Protein AF-A0A9X1T2K2-F1 (afdb_monomer)

Foldseek 3Di:
DDDPPPDDDPVRCVVCVVVDAQPPPHPDHHDPDPRVD

Organism: NCBI:txid2901226

Radius of gyration: 11.46 Å; Cα contacts (8 Å, |Δi|>4): 14; chains: 1; bounding box: 27×22×24 Å

Secondary structure (DSSP, 8-state):
-PPPTTSPPHHHHHHHGGGSTT-TTSSS---S-GGG-

Solvent-accessible surface area (backbone atoms only — not comparable to full-atom values): 2672 Å² total; per-residue (Å²): 133,83,61,52,97,88,49,74,40,72,76,58,41,67,73,48,55,84,77,46,85,51,44,96,88,47,91,74,84,55,67,96,58,82,85,79,116

pLDDT: mean 82.03, std 8.19, range [62.78, 92.62]

Sequence (37 aa):
MAAKRYELSDGQWAKIASLLPGKIGDPGRTGSDNRLF

Structure (mmCIF, N/CA/C/O backbone):
data_AF-A0A9X1T2K2-F1
#
_entry.id   AF-A0A9X1T2K2-F1
#
loop_
_atom_site.group_PDB
_atom_site.id
_atom_site.type_symbol
_atom_site.label_atom_id
_atom_site.label_alt_id
_atom_site.label_comp_id
_atom_site.label_asym_id
_atom_site.label_entity_id
_atom_site.label_seq_id
_atom_site.pdbx_PDB_ins_code
_atom_site.Cartn_x
_atom_site.Cartn_y
_atom_site.Cartn_z
_atom_site.occupancy
_atom_site.B_iso_or_equiv
_atom_site.auth_seq_id
_atom_site.auth_comp_id
_atom_site.auth_asym_id
_atom_site.auth_atom_id
_atom_site.pdbx_PDB_model_num
ATOM 1 N N . MET A 1 1 ? 4.677 -11.831 -15.951 1.00 67.62 1 MET A N 1
ATOM 2 C CA . MET A 1 1 ? 5.987 -11.143 -15.884 1.00 67.62 1 MET A CA 1
ATOM 3 C C . MET A 1 1 ? 6.419 -11.113 -14.431 1.00 67.62 1 MET A C 1
ATOM 5 O O . MET A 1 1 ? 5.557 -10.950 -13.579 1.00 67.62 1 MET A O 1
ATOM 9 N N . ALA A 1 2 ? 7.697 -11.345 -14.135 1.00 78.56 2 ALA A N 1
ATOM 10 C CA . ALA A 1 2 ? 8.199 -11.219 -12.769 1.00 78.56 2 ALA A CA 1
ATOM 11 C C . ALA A 1 2 ? 8.306 -9.732 -12.394 1.00 78.56 2 ALA A C 1
ATOM 13 O O . ALA A 1 2 ? 8.708 -8.927 -13.236 1.00 78.56 2 ALA A O 1
ATOM 14 N N . ALA A 1 3 ? 7.940 -9.383 -11.159 1.00 83.50 3 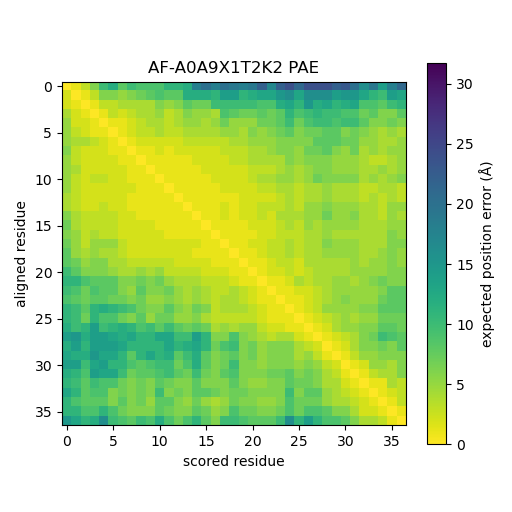ALA A N 1
ATOM 15 C CA . ALA A 1 3 ? 8.125 -8.034 -10.631 1.00 83.50 3 ALA A CA 1
ATOM 16 C C . ALA A 1 3 ? 9.617 -7.670 -10.634 1.00 83.50 3 ALA A C 1
ATOM 18 O O . ALA A 1 3 ? 10.474 -8.522 -10.366 1.00 83.50 3 ALA A O 1
ATOM 19 N N . LYS A 1 4 ? 9.944 -6.415 -10.953 1.00 87.62 4 LYS A N 1
ATOM 20 C CA . LYS A 1 4 ? 11.335 -5.945 -10.904 1.00 87.62 4 LYS A CA 1
ATOM 21 C C . LYS A 1 4 ? 11.831 -5.910 -9.459 1.00 87.62 4 LYS A C 1
ATOM 23 O O . LYS A 1 4 ? 11.049 -5.878 -8.520 1.00 87.62 4 LYS A O 1
ATOM 28 N N . ARG A 1 5 ? 13.152 -5.833 -9.264 1.00 89.19 5 ARG A N 1
ATOM 29 C CA . ARG A 1 5 ? 13.786 -5.814 -7.928 1.00 89.19 5 ARG A CA 1
ATOM 30 C C . ARG A 1 5 ? 13.254 -4.717 -6.985 1.00 89.19 5 ARG A C 1
ATOM 32 O O . ARG A 1 5 ? 13.386 -4.858 -5.775 1.00 89.19 5 ARG A O 1
ATOM 39 N N . TYR A 1 6 ? 12.708 -3.634 -7.532 1.00 88.25 6 TYR A N 1
ATOM 40 C CA . TYR A 1 6 ? 12.159 -2.496 -6.788 1.00 88.25 6 TYR A CA 1
ATOM 41 C C . TYR A 1 6 ? 10.623 -2.467 -6.748 1.00 88.25 6 TYR A C 1
ATOM 43 O O . TYR A 1 6 ? 10.049 -1.561 -6.157 1.00 88.25 6 TYR A O 1
ATOM 51 N N . GLU A 1 7 ? 9.957 -3.432 -7.380 1.00 88.31 7 GLU A N 1
ATOM 52 C CA . GLU A 1 7 ? 8.503 -3.569 -7.369 1.00 88.31 7 GLU A CA 1
ATOM 53 C C . GLU A 1 7 ? 8.102 -4.659 -6.368 1.00 88.31 7 GLU A C 1
ATOM 55 O O . GLU A 1 7 ? 8.837 -5.621 -6.129 1.00 88.31 7 GLU A O 1
ATOM 60 N N . LEU A 1 8 ? 6.909 -4.534 -5.792 1.00 88.44 8 LEU A N 1
ATOM 61 C CA . LEU A 1 8 ? 6.322 -5.605 -4.994 1.00 88.44 8 LEU A CA 1
ATOM 62 C C . LEU A 1 8 ? 5.603 -6.588 -5.915 1.00 88.44 8 LEU A C 1
ATOM 64 O O . LEU A 1 8 ? 4.793 -6.193 -6.751 1.00 88.44 8 LEU A O 1
ATOM 68 N N . SER A 1 9 ? 5.849 -7.882 -5.725 1.00 90.81 9 SER A N 1
ATOM 69 C CA . SER A 1 9 ? 4.970 -8.910 -6.289 1.00 90.81 9 SER A CA 1
ATOM 70 C C . SER A 1 9 ? 3.583 -8.862 -5.642 1.00 90.81 9 SER A C 1
ATOM 72 O O . SER A 1 9 ? 3.436 -8.417 -4.500 1.00 90.81 9 SER A O 1
ATOM 74 N N . ASP A 1 10 ? 2.572 -9.409 -6.320 1.00 90.06 10 ASP A N 1
ATOM 75 C CA . ASP A 1 10 ? 1.205 -9.485 -5.785 1.00 90.06 10 ASP A CA 1
ATOM 76 C C . ASP A 1 10 ? 1.144 -10.169 -4.411 1.00 90.06 10 ASP A C 1
ATOM 78 O O . ASP A 1 10 ? 0.444 -9.713 -3.507 1.00 90.06 10 ASP A O 1
ATOM 82 N N . GLY A 1 11 ? 1.933 -11.231 -4.216 1.00 92.56 11 GLY A N 1
ATOM 83 C CA . GLY A 1 11 ? 1.999 -11.943 -2.940 1.00 92.56 11 GLY A CA 1
ATOM 84 C C . GLY A 1 11 ? 2.662 -11.135 -1.819 1.00 92.56 11 GLY A C 1
ATOM 85 O O . GLY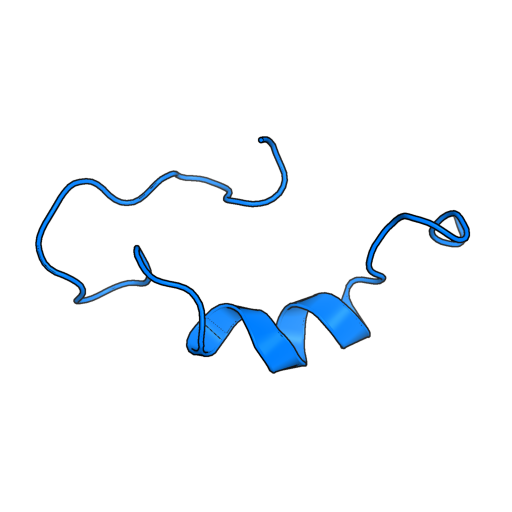 A 1 11 ? 2.280 -11.271 -0.658 1.00 92.56 11 GLY A O 1
ATOM 86 N N . GLN A 1 12 ? 3.642 -10.284 -2.137 1.00 92.00 12 GLN A N 1
ATOM 87 C CA . GLN A 1 12 ? 4.230 -9.361 -1.158 1.00 92.00 12 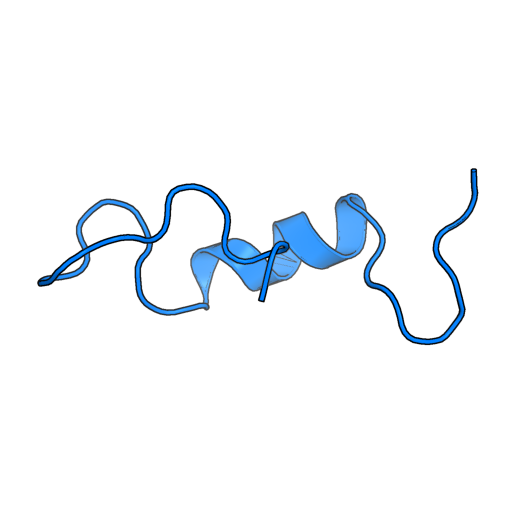GLN A CA 1
ATOM 88 C C . GLN A 1 12 ? 3.265 -8.220 -0.832 1.00 92.00 12 GLN A C 1
ATOM 90 O O . GLN A 1 12 ? 3.091 -7.893 0.340 1.00 92.00 12 GLN A O 1
ATOM 95 N N . TRP A 1 13 ? 2.594 -7.669 -1.846 1.00 90.00 13 TRP A N 1
ATOM 96 C CA . TRP A 1 13 ? 1.579 -6.635 -1.672 1.00 90.00 13 TRP A CA 1
ATOM 97 C C . TRP A 1 13 ? 0.446 -7.096 -0.750 1.00 90.00 13 TRP A C 1
ATOM 99 O O . TRP A 1 13 ? 0.128 -6.411 0.219 1.00 90.00 13 TRP A O 1
ATOM 109 N N . ALA A 1 14 ? -0.101 -8.295 -0.973 1.00 91.12 14 ALA A N 1
ATOM 110 C CA . ALA A 1 14 ? -1.198 -8.842 -0.171 1.00 91.12 14 ALA A CA 1
ATOM 111 C C . ALA A 1 14 ? -0.882 -8.934 1.335 1.00 91.12 14 ALA A C 1
ATOM 113 O O . ALA A 1 14 ? -1.787 -8.830 2.159 1.00 91.12 14 ALA A O 1
ATOM 114 N N . LYS A 1 15 ? 0.395 -9.094 1.706 1.00 92.62 15 LYS A N 1
ATOM 115 C CA . LYS A 1 15 ? 0.825 -9.151 3.113 1.00 92.62 15 LYS A CA 1
ATOM 116 C C . LYS A 1 15 ? 0.844 -7.786 3.794 1.00 92.62 15 LYS A C 1
ATOM 118 O O . LYS A 1 15 ? 0.643 -7.726 5.001 1.00 92.62 15 LYS A O 1
ATOM 123 N N . ILE A 1 16 ? 1.117 -6.714 3.048 1.00 91.12 16 ILE A N 1
ATOM 124 C CA . ILE A 1 16 ? 1.271 -5.365 3.613 1.00 91.12 16 ILE A CA 1
ATOM 125 C C . ILE A 1 16 ? 0.048 -4.476 3.385 1.00 91.12 16 ILE A C 1
ATOM 127 O O . ILE A 1 16 ? -0.130 -3.506 4.112 1.00 91.12 16 ILE A O 1
ATOM 131 N N . ALA A 1 17 ? -0.809 -4.800 2.412 1.00 87.44 17 ALA A N 1
ATO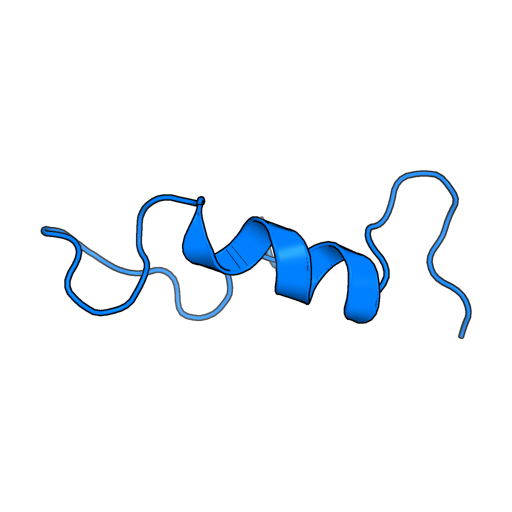M 132 C CA . ALA A 1 17 ? -1.920 -3.948 1.991 1.00 87.44 17 ALA A CA 1
ATOM 133 C C . ALA A 1 17 ? -2.879 -3.576 3.136 1.00 87.44 17 ALA A C 1
ATOM 135 O O . ALA A 1 17 ? -3.360 -2.449 3.187 1.00 87.44 17 ALA A O 1
ATOM 136 N N . SER A 1 18 ? -3.127 -4.487 4.082 1.00 86.31 18 SER A N 1
ATOM 137 C CA . SER A 1 18 ? -3.989 -4.234 5.248 1.00 86.31 18 SER A CA 1
ATOM 138 C C . SER A 1 18 ? -3.364 -3.313 6.300 1.00 86.31 18 SER A C 1
ATOM 140 O O . SER A 1 18 ? -4.081 -2.762 7.135 1.00 86.31 18 SER A O 1
ATOM 142 N N . LEU A 1 19 ? -2.040 -3.151 6.272 1.00 87.50 19 LEU A N 1
ATOM 143 C CA . LEU A 1 19 ? -1.288 -2.307 7.201 1.00 87.50 19 LEU A CA 1
ATOM 144 C C . LEU A 1 19 ? -1.210 -0.859 6.715 1.00 87.50 19 LEU A C 1
ATOM 146 O O . LEU A 1 19 ? -0.913 0.039 7.500 1.00 87.50 19 LEU A O 1
ATOM 150 N N . LEU A 1 20 ? -1.462 -0.631 5.426 1.00 84.31 20 LEU A N 1
ATOM 151 C CA . LEU A 1 20 ? -1.422 0.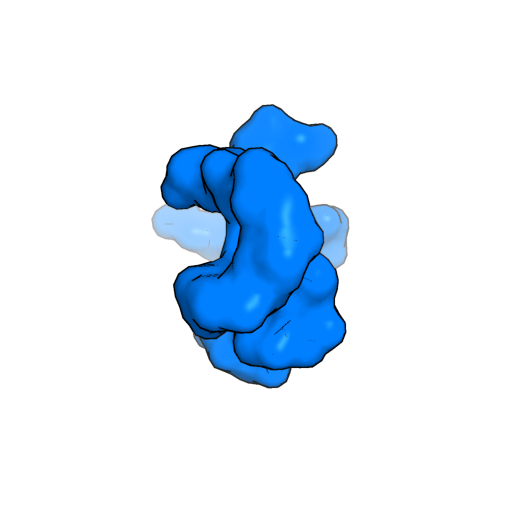696 4.838 1.00 84.31 20 LEU A CA 1
ATOM 152 C C . LEU A 1 20 ? -2.697 1.487 5.187 1.00 84.31 20 LEU A C 1
ATOM 154 O O . LEU A 1 20 ? -3.784 0.909 5.315 1.00 84.31 20 LEU A O 1
ATOM 158 N N . PRO A 1 21 ? -2.583 2.814 5.357 1.00 81.25 21 PRO A N 1
ATOM 159 C CA . PRO A 1 21 ? -3.736 3.685 5.521 1.00 81.25 21 PRO A CA 1
ATOM 160 C C . PRO A 1 21 ? -4.533 3.803 4.215 1.00 81.25 21 PRO A C 1
ATOM 162 O O . PRO A 1 21 ? -4.021 3.579 3.116 1.00 81.25 21 PRO A O 1
ATOM 165 N N . GLY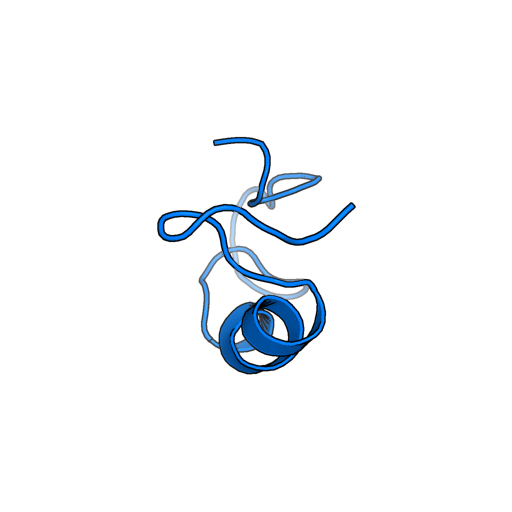 A 1 22 ? -5.799 4.189 4.341 1.00 79.38 22 GLY A N 1
ATOM 166 C CA . GLY A 1 22 ? -6.711 4.367 3.215 1.00 79.38 22 GLY A CA 1
ATOM 167 C C . GLY A 1 22 ? -7.414 3.081 2.786 1.00 79.38 22 GLY A C 1
ATOM 168 O O . GLY A 1 22 ? -8.017 3.065 1.718 1.00 79.38 22 GLY A O 1
ATOM 169 N N . LYS A 1 23 ? -7.374 2.012 3.590 1.00 80.50 23 LYS A N 1
ATOM 170 C CA . LYS A 1 23 ? -8.167 0.795 3.340 1.00 80.50 23 LYS A CA 1
ATOM 171 C C . LYS A 1 23 ? -9.647 1.027 3.660 1.00 80.50 23 LYS A C 1
ATOM 173 O O . LYS A 1 23 ? -10.015 2.022 4.281 1.00 80.50 23 LYS A O 1
ATOM 178 N N . ILE A 1 24 ? -10.501 0.093 3.243 1.00 77.56 24 ILE A N 1
ATOM 179 C CA . ILE A 1 24 ? -11.944 0.158 3.515 1.00 77.56 24 ILE A CA 1
ATOM 180 C C . ILE A 1 24 ? -12.177 0.299 5.026 1.00 77.56 24 ILE A C 1
ATOM 182 O O . ILE A 1 24 ? -11.715 -0.532 5.805 1.00 77.56 24 ILE A O 1
ATOM 186 N N . GLY A 1 25 ? -12.908 1.346 5.415 1.00 81.44 25 GLY A N 1
ATOM 187 C CA . GLY A 1 25 ? -13.218 1.660 6.812 1.00 81.44 25 GLY A CA 1
ATOM 188 C C . GLY A 1 25 ? -12.299 2.702 7.453 1.00 81.44 25 GLY A C 1
ATOM 189 O O . GLY A 1 25 ? -12.644 3.214 8.516 1.00 81.44 25 GLY A O 1
ATOM 190 N N . ASP A 1 26 ? -11.184 3.068 6.814 1.00 84.44 26 ASP A N 1
ATOM 191 C CA . ASP A 1 26 ? -10.381 4.199 7.277 1.00 84.44 26 ASP A CA 1
ATOM 192 C C . ASP A 1 26 ? -11.120 5.524 6.991 1.00 84.44 26 ASP A C 1
ATOM 194 O O . ASP A 1 26 ? -11.724 5.684 5.926 1.00 84.44 26 ASP A O 1
ATOM 198 N N . PRO A 1 27 ? -11.085 6.500 7.915 1.00 83.19 27 PRO A N 1
ATOM 199 C CA . PRO A 1 27 ? -11.677 7.810 7.680 1.00 83.19 27 PRO A CA 1
ATOM 200 C C . PRO A 1 27 ? -10.903 8.575 6.595 1.00 83.19 27 PRO A C 1
ATOM 202 O O . PRO A 1 27 ? -9.678 8.674 6.643 1.00 83.19 27 PRO A O 1
ATOM 205 N N . GLY A 1 28 ? -11.625 9.168 5.640 1.00 82.06 28 GLY A N 1
ATOM 206 C CA . GLY A 1 28 ? -11.048 9.953 4.543 1.00 82.06 28 GLY A CA 1
ATOM 207 C C .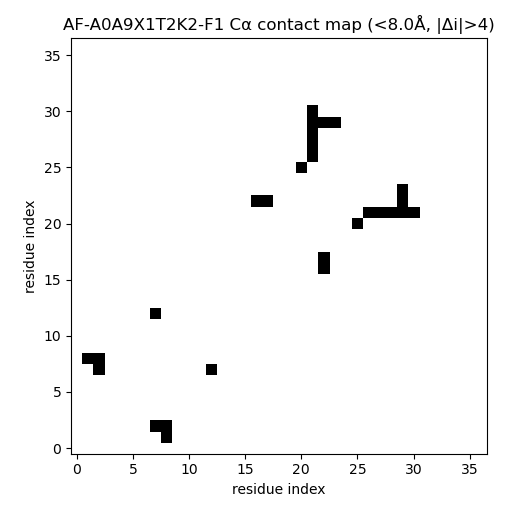 GLY A 1 28 ? -11.266 9.326 3.164 1.00 82.06 28 GLY A C 1
ATOM 208 O O . GLY A 1 28 ? -12.047 8.393 2.998 1.00 82.06 28 GLY A O 1
ATOM 209 N N . ARG A 1 29 ? -10.618 9.889 2.136 1.00 74.50 29 ARG A N 1
ATOM 210 C CA . ARG A 1 29 ? -10.758 9.417 0.752 1.00 74.50 29 ARG A CA 1
ATOM 211 C C . ARG A 1 29 ? -9.788 8.264 0.490 1.00 74.50 29 ARG A C 1
ATOM 213 O O . ARG A 1 29 ? -8.580 8.468 0.490 1.00 74.50 29 ARG A O 1
ATOM 220 N N . THR A 1 30 ? -10.326 7.082 0.215 1.00 69.62 30 THR A N 1
ATOM 221 C CA . THR A 1 30 ? -9.563 5.923 -0.267 1.00 69.62 30 THR A CA 1
ATOM 222 C C . THR A 1 30 ? -9.193 6.104 -1.741 1.00 69.62 30 THR A C 1
ATOM 224 O O . THR A 1 30 ? -10.049 6.435 -2.566 1.00 69.62 30 THR A O 1
ATOM 227 N N . GLY A 1 31 ? -7.919 5.890 -2.080 1.00 71.50 31 GLY A N 1
ATOM 228 C CA . GLY 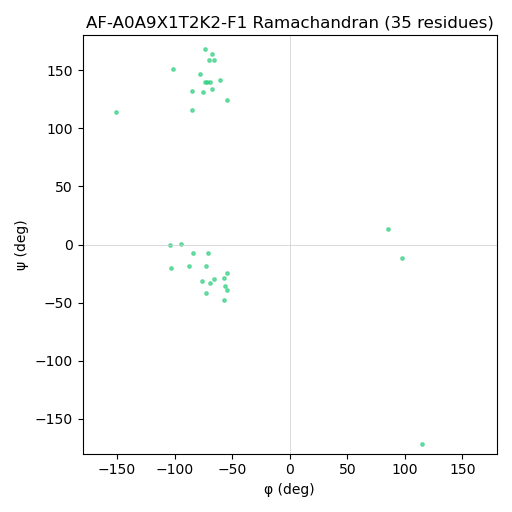A 1 31 ? -7.486 5.736 -3.468 1.00 71.50 31 GLY A CA 1
ATOM 229 C C . GLY A 1 31 ? -8.007 4.418 -4.043 1.00 71.50 31 GLY A C 1
ATOM 230 O O . GLY A 1 31 ? -8.022 3.404 -3.352 1.00 71.50 31 GLY A O 1
ATOM 231 N N . SER A 1 32 ? -8.453 4.418 -5.300 1.00 73.44 32 SER A N 1
ATOM 232 C CA . SER A 1 32 ? -8.980 3.210 -5.954 1.00 73.44 32 SER A CA 1
ATOM 233 C C . SER A 1 32 ? -7.918 2.123 -6.151 1.00 73.44 32 SER A C 1
ATOM 235 O O . SER A 1 32 ? -8.255 0.943 -6.127 1.00 73.44 32 SER A O 1
ATOM 237 N N . ASP A 1 33 ? -6.648 2.511 -6.306 1.00 76.31 33 ASP A N 1
ATOM 238 C CA . ASP A 1 33 ? -5.508 1.596 -6.270 1.00 76.31 33 ASP A CA 1
ATOM 239 C C . ASP A 1 33 ? -4.251 2.314 -5.756 1.00 76.31 33 ASP A C 1
ATOM 241 O O . ASP A 1 33 ? -3.716 3.213 -6.407 1.00 76.31 33 ASP A O 1
ATOM 245 N N . ASN A 1 34 ? -3.768 1.900 -4.582 1.00 68.81 34 ASN A N 1
ATOM 246 C CA . ASN A 1 34 ? -2.561 2.452 -3.960 1.00 68.81 34 ASN A CA 1
ATOM 247 C C . ASN A 1 34 ? -1.269 2.056 -4.698 1.00 68.81 34 ASN A C 1
ATOM 249 O O . ASN A 1 34 ? -0.209 2.564 -4.353 1.00 68.81 34 ASN A O 1
ATOM 253 N N . ARG A 1 35 ? -1.336 1.161 -5.693 1.00 70.81 35 ARG A N 1
ATOM 254 C CA . ARG A 1 35 ? -0.185 0.752 -6.515 1.00 70.81 35 ARG A CA 1
ATOM 255 C C . ARG A 1 35 ? 0.100 1.686 -7.692 1.00 70.81 35 ARG A C 1
ATOM 257 O O . ARG A 1 35 ? 1.084 1.479 -8.395 1.00 70.81 35 ARG A O 1
ATOM 264 N N . LEU A 1 36 ? -0.773 2.663 -7.939 1.00 70.06 36 LEU A N 1
ATOM 265 C CA . LEU A 1 36 ? -0.655 3.608 -9.055 1.00 70.06 36 LEU A CA 1
ATOM 266 C C . LEU A 1 36 ? 0.049 4.925 -8.674 1.00 70.06 36 LEU A C 1
ATOM 268 O O . LEU A 1 36 ? 0.180 5.798 -9.532 1.00 70.06 36 LEU A O 1
ATOM 272 N N . PHE A 1 37 ? 0.478 5.061 -7.415 1.00 62.78 37 PHE A N 1
ATOM 273 C CA . PHE A 1 37 ? 1.303 6.158 -6.896 1.00 62.78 37 PHE A CA 1
ATOM 274 C C . PHE A 1 37 ? 2.743 5.683 -6.702 1.00 62.78 37 PHE A C 1
ATOM 27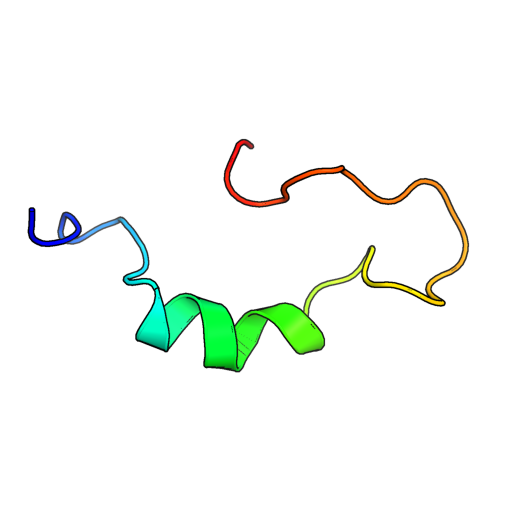6 O O . PHE A 1 37 ? 3.657 6.493 -6.972 1.00 62.78 37 PHE A O 1
#

Mean predicted aligned error: 5.45 Å